Protein AF-A0A3R9EK56-F1 (afdb_monomer_lite)

Structure (mmCIF, N/CA/C/O backbone):
data_AF-A0A3R9EK56-F1
#
_entry.id   AF-A0A3R9EK56-F1
#
loop_
_atom_site.group_PDB
_atom_site.id
_atom_site.type_symbol
_atom_site.label_atom_id
_atom_site.label_alt_id
_atom_site.label_comp_id
_atom_site.label_asym_id
_atom_site.label_entity_id
_atom_site.label_seq_id
_atom_site.pdbx_PDB_ins_code
_atom_site.Cartn_x
_atom_site.Cartn_y
_atom_site.Cartn_z
_atom_site.occupancy
_atom_site.B_iso_or_equiv
_atom_site.auth_seq_id
_atom_site.auth_comp_id
_atom_site.auth_asym_id
_atom_site.auth_atom_id
_atom_site.pdbx_PDB_model_num
ATOM 1 N N . MET A 1 1 ? 15.093 46.989 -5.132 1.00 43.38 1 MET A N 1
ATOM 2 C CA . MET A 1 1 ? 15.823 45.724 -4.886 1.00 43.38 1 MET A CA 1
ATOM 3 C C . MET A 1 1 ? 14.994 44.592 -5.473 1.00 43.38 1 MET A C 1
ATOM 5 O O . MET A 1 1 ? 13.810 44.564 -5.154 1.00 43.38 1 MET A O 1
ATOM 9 N N . PRO A 1 2 ? 15.517 43.713 -6.345 1.00 48.28 2 PRO A N 1
ATOM 10 C CA . PRO A 1 2 ? 14.716 42.605 -6.848 1.00 48.28 2 PRO A CA 1
ATOM 11 C C . PRO A 1 2 ? 14.606 41.541 -5.748 1.00 48.28 2 PRO A C 1
ATOM 13 O O . PRO A 1 2 ? 15.611 41.016 -5.270 1.00 48.28 2 PRO A O 1
ATOM 16 N N . GLY A 1 3 ? 13.380 41.283 -5.290 1.00 49.66 3 GLY A N 1
ATOM 17 C CA . GLY A 1 3 ? 13.094 40.254 -4.296 1.00 49.66 3 GLY A CA 1
ATOM 18 C C . GLY A 1 3 ? 13.388 38.866 -4.860 1.00 49.66 3 GLY A C 1
ATOM 19 O O . GLY A 1 3 ? 12.981 38.543 -5.974 1.00 49.66 3 GLY A O 1
ATOM 20 N N . LYS A 1 4 ? 14.097 38.035 -4.092 1.00 53.94 4 LYS A N 1
ATOM 21 C CA . LYS A 1 4 ? 14.233 36.608 -4.398 1.00 53.94 4 LYS A CA 1
ATOM 22 C C . LYS A 1 4 ? 12.850 35.964 -4.295 1.00 53.94 4 LYS A C 1
ATOM 24 O O . LYS A 1 4 ? 12.284 35.896 -3.206 1.00 53.94 4 LYS A O 1
ATOM 29 N N . LEU A 1 5 ? 12.329 35.473 -5.417 1.00 50.28 5 LEU A N 1
ATOM 30 C CA . LEU A 1 5 ? 11.227 34.516 -5.431 1.00 50.28 5 LEU A CA 1
ATOM 31 C C . LEU A 1 5 ? 11.669 33.278 -4.646 1.00 50.28 5 LEU A C 1
ATOM 33 O O . LEU A 1 5 ? 12.512 32.501 -5.090 1.00 50.28 5 LEU A O 1
ATOM 37 N N . ARG A 1 6 ? 11.124 33.117 -3.442 1.00 58.78 6 ARG A N 1
ATOM 38 C CA . ARG A 1 6 ? 11.274 31.900 -2.652 1.00 58.78 6 ARG A CA 1
ATOM 39 C C . ARG A 1 6 ? 10.215 30.919 -3.143 1.00 58.78 6 ARG A C 1
ATOM 41 O O . ARG A 1 6 ? 9.081 30.947 -2.677 1.00 58.78 6 ARG A O 1
ATOM 48 N N . LEU A 1 7 ? 10.583 30.076 -4.105 1.00 50.78 7 LEU A N 1
ATOM 49 C CA . LEU A 1 7 ? 9.777 28.925 -4.511 1.00 50.78 7 LEU A CA 1
ATOM 50 C C . LEU A 1 7 ? 9.833 27.857 -3.413 1.00 50.78 7 LEU A C 1
ATOM 52 O O . LEU A 1 7 ? 10.580 26.893 -3.506 1.00 50.78 7 LEU A O 1
ATOM 56 N N . SER A 1 8 ? 9.088 28.062 -2.325 1.00 52.12 8 SER A N 1
ATOM 57 C CA . SER A 1 8 ? 8.993 27.094 -1.221 1.00 52.12 8 SER A CA 1
ATOM 58 C C . SER A 1 8 ? 7.870 26.073 -1.398 1.00 52.12 8 SER A C 1
ATOM 60 O O . SER A 1 8 ? 7.594 25.321 -0.474 1.00 52.12 8 SER A O 1
ATOM 62 N N . SER A 1 9 ? 7.195 26.066 -2.544 1.00 46.88 9 SER A N 1
ATOM 63 C CA . SER A 1 9 ? 6.165 25.075 -2.837 1.00 46.88 9 SER A CA 1
ATOM 64 C C . SER A 1 9 ? 6.019 24.942 -4.347 1.00 46.88 9 SER A C 1
ATOM 66 O O . SER A 1 9 ? 5.114 25.498 -4.968 1.00 46.88 9 SER A O 1
ATOM 68 N N . TRP A 1 10 ? 6.975 24.245 -4.957 1.00 46.16 10 TRP A N 1
ATOM 69 C CA . TRP A 1 10 ? 6.630 23.468 -6.138 1.00 46.16 10 TRP A CA 1
ATOM 70 C C . TRP A 1 10 ? 5.715 22.379 -5.597 1.00 46.16 10 TRP A C 1
ATOM 72 O O . TRP A 1 10 ? 6.139 21.571 -4.776 1.00 46.16 10 TRP A O 1
ATOM 82 N N . TYR A 1 11 ? 4.436 22.500 -5.926 1.00 40.50 11 TYR A N 1
ATOM 83 C CA . TYR A 1 11 ? 3.356 21.612 -5.526 1.00 40.50 11 TYR A CA 1
ATOM 84 C C . TYR A 1 11 ? 3.787 20.141 -5.529 1.00 40.50 11 TYR A C 1
ATOM 86 O O . TYR A 1 11 ? 4.649 19.761 -6.318 1.00 40.50 11 TYR A O 1
ATOM 94 N N . ASN A 1 12 ? 3.130 19.327 -4.699 1.00 49.12 12 ASN A N 1
ATOM 95 C CA . ASN A 1 12 ? 3.079 17.859 -4.742 1.00 49.12 12 ASN A CA 1
ATOM 96 C C . ASN A 1 12 ? 2.650 17.333 -6.136 1.00 49.12 12 ASN A C 1
ATOM 98 O O . ASN A 1 12 ? 1.597 16.725 -6.283 1.00 49.12 12 ASN A O 1
ATOM 102 N N . PHE A 1 13 ? 3.406 17.653 -7.183 1.00 45.50 13 PHE A N 1
ATOM 103 C CA . PHE A 1 13 ? 3.043 17.487 -8.588 1.00 45.50 13 PHE A CA 1
ATOM 104 C C . PHE A 1 13 ? 3.429 16.104 -9.105 1.00 45.50 13 PHE A C 1
ATOM 106 O O . PHE A 1 13 ? 2.930 15.662 -10.129 1.00 45.50 13 PHE A O 1
ATOM 113 N N . PHE A 1 14 ? 4.278 15.401 -8.362 1.00 53.84 14 PHE A N 1
ATOM 114 C CA . PHE A 1 14 ? 4.559 13.998 -8.588 1.00 53.84 14 PHE A CA 1
ATOM 115 C C . PHE A 1 14 ? 4.033 13.227 -7.385 1.00 53.84 14 PHE A C 1
ATOM 117 O O . PHE A 1 14 ? 4.703 13.123 -6.358 1.00 53.84 14 PHE A O 1
ATOM 124 N N . ILE A 1 15 ? 2.809 12.707 -7.502 1.00 71.00 15 ILE A N 1
ATOM 125 C CA . ILE A 1 15 ? 2.451 11.495 -6.765 1.00 71.00 15 ILE A CA 1
ATOM 126 C C . ILE A 1 15 ? 3.359 10.421 -7.361 1.00 71.00 15 ILE A C 1
ATOM 128 O O . ILE A 1 15 ? 3.085 9.900 -8.433 1.00 71.00 15 ILE A O 1
ATOM 132 N N . LEU A 1 16 ? 4.509 10.190 -6.732 1.00 83.69 16 LEU A N 1
ATOM 133 C CA . LEU A 1 16 ? 5.406 9.119 -7.133 1.00 83.69 16 LEU A CA 1
ATOM 134 C C . LEU A 1 16 ? 4.815 7.808 -6.622 1.00 83.69 16 LEU A C 1
ATOM 136 O O . LEU A 1 16 ? 4.760 7.587 -5.409 1.00 83.69 16 LEU A O 1
ATOM 140 N N . VAL A 1 17 ? 4.393 6.939 -7.535 1.00 88.81 17 VAL A N 1
ATOM 141 C CA . VAL A 1 17 ? 4.022 5.572 -7.180 1.00 88.81 17 VAL A CA 1
ATOM 142 C C . VAL A 1 17 ? 5.307 4.784 -6.943 1.00 88.81 17 VAL A C 1
ATOM 144 O O . VAL A 1 17 ? 6.133 4.637 -7.840 1.00 88.81 17 VAL A O 1
ATOM 147 N N . PHE A 1 18 ? 5.504 4.307 -5.714 1.00 90.25 18 PHE A N 1
ATOM 148 C CA . PHE A 1 18 ? 6.675 3.500 -5.349 1.00 90.25 18 PHE A CA 1
ATOM 149 C C . PHE A 1 18 ? 6.342 2.010 -5.180 1.00 90.25 18 PHE A C 1
ATOM 151 O O . PHE A 1 18 ? 7.208 1.170 -5.401 1.00 90.25 18 PHE A O 1
ATOM 158 N N . ASP A 1 19 ? 5.103 1.678 -4.799 1.00 90.62 19 ASP A N 1
ATOM 159 C CA . ASP A 1 19 ? 4.588 0.310 -4.702 1.00 90.62 19 ASP A CA 1
ATOM 160 C C . ASP A 1 19 ? 3.095 0.286 -5.054 1.00 90.62 19 ASP A C 1
ATOM 162 O O . ASP A 1 19 ? 2.374 1.251 -4.799 1.00 90.62 19 ASP A O 1
ATOM 166 N N . THR A 1 20 ? 2.631 -0.811 -5.653 1.00 92.31 20 THR A N 1
ATOM 167 C CA . THR A 1 20 ? 1.217 -1.036 -5.967 1.00 92.31 20 THR A CA 1
ATOM 168 C C . THR A 1 20 ? 0.922 -2.532 -6.087 1.00 92.31 20 THR A C 1
ATOM 170 O O . THR A 1 20 ? 1.751 -3.304 -6.577 1.00 92.31 20 THR A O 1
ATOM 173 N N . SER A 1 21 ? -0.275 -2.946 -5.668 1.00 92.94 21 SER A N 1
ATOM 174 C CA . SER A 1 21 ? -0.824 -4.282 -5.940 1.00 92.94 21 SER A CA 1
ATOM 175 C C . SER A 1 21 ? -1.555 -4.369 -7.286 1.00 92.94 21 SER A C 1
ATOM 177 O O . SER A 1 21 ? -1.988 -5.453 -7.658 1.00 92.94 21 SER A O 1
ATOM 179 N N . ILE A 1 22 ? -1.679 -3.264 -8.032 1.00 94.19 22 ILE A N 1
ATOM 180 C CA . ILE A 1 22 ? -2.382 -3.200 -9.320 1.00 94.19 22 ILE A CA 1
ATOM 181 C C . ILE A 1 22 ? -1.359 -3.248 -10.460 1.00 94.19 22 ILE A C 1
ATOM 183 O O . ILE A 1 22 ? -0.552 -2.333 -10.625 1.00 94.19 22 IL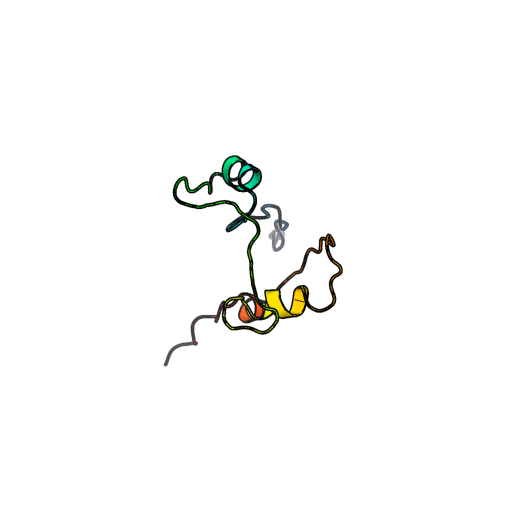E A O 1
ATOM 187 N N . GLU A 1 23 ? -1.399 -4.313 -11.261 1.00 95.56 23 GLU A N 1
ATOM 188 C CA . GLU A 1 23 ? -0.419 -4.559 -12.329 1.00 95.56 23 GLU A CA 1
ATOM 189 C C . GLU A 1 23 ? -0.400 -3.458 -13.398 1.00 95.56 23 GLU A C 1
ATOM 191 O O . GLU A 1 23 ? 0.667 -3.057 -13.861 1.00 95.56 23 GLU A O 1
ATOM 196 N N . GLU A 1 24 ? -1.577 -2.960 -13.777 1.00 95.75 24 GLU A N 1
ATOM 197 C CA . GLU A 1 24 ? -1.735 -1.887 -14.763 1.00 95.75 24 GLU A CA 1
ATOM 198 C C . GLU A 1 24 ? -1.027 -0.609 -14.307 1.00 95.75 24 GLU A C 1
ATOM 200 O O . GLU A 1 24 ? -0.136 -0.130 -15.007 1.00 95.75 24 GLU A O 1
ATOM 205 N N . VAL A 1 25 ? -1.293 -0.164 -13.073 1.00 94.31 25 VAL A N 1
ATOM 206 C CA . VAL A 1 25 ? -0.605 0.982 -12.455 1.00 94.31 25 VAL A CA 1
ATOM 207 C C . VAL A 1 25 ? 0.909 0.762 -12.434 1.00 94.31 25 VAL A C 1
ATOM 209 O O . VAL A 1 25 ? 1.677 1.666 -12.747 1.00 94.31 25 VAL A O 1
ATOM 212 N N . ALA A 1 26 ? 1.376 -0.451 -12.120 1.00 95.19 26 ALA A N 1
ATOM 213 C CA . ALA A 1 26 ? 2.809 -0.734 -12.090 1.00 95.19 26 ALA A CA 1
ATOM 214 C C . ALA A 1 26 ? 3.473 -0.595 -13.471 1.00 95.19 26 ALA A C 1
ATOM 216 O O . ALA A 1 26 ? 4.631 -0.182 -13.560 1.00 95.19 26 ALA A O 1
ATOM 217 N N . ARG A 1 27 ? 2.766 -0.964 -14.546 1.00 95.69 27 ARG A N 1
ATOM 218 C CA . ARG A 1 27 ? 3.250 -0.823 -15.927 1.00 95.69 27 ARG A CA 1
ATOM 219 C C . ARG A 1 27 ? 3.269 0.631 -16.370 1.00 95.69 27 ARG A C 1
ATOM 221 O O . ARG A 1 27 ? 4.268 1.051 -16.948 1.00 95.69 27 ARG A O 1
ATOM 228 N N . GLU A 1 28 ? 2.197 1.369 -16.096 1.00 95.12 28 GLU A N 1
ATOM 229 C CA . GLU A 1 28 ? 2.071 2.791 -16.438 1.00 95.12 28 GLU A CA 1
ATOM 230 C C . GLU A 1 28 ? 3.158 3.631 -15.761 1.00 95.12 28 GLU A C 1
ATOM 232 O O . GLU A 1 28 ? 3.798 4.459 -16.406 1.00 95.12 28 GLU A O 1
ATOM 237 N N . GLU A 1 29 ? 3.441 3.336 -14.493 1.00 94.50 29 GLU A N 1
ATOM 238 C CA . GLU A 1 29 ? 4.439 4.040 -13.681 1.00 94.50 29 GLU A CA 1
ATOM 239 C C . GLU A 1 29 ? 5.867 3.489 -13.861 1.00 94.50 29 GLU A C 1
ATOM 241 O O . GLU A 1 29 ? 6.818 3.970 -13.247 1.00 94.50 29 GLU A O 1
ATOM 246 N N . GLY A 1 30 ? 6.052 2.465 -14.703 1.00 94.62 30 GLY A N 1
ATOM 247 C CA . GLY A 1 30 ? 7.368 1.899 -15.013 1.00 94.62 30 GLY A CA 1
ATOM 248 C C . GLY A 1 30 ? 8.042 1.140 -13.860 1.00 94.62 30 GLY A C 1
ATOM 249 O O . GLY A 1 30 ? 9.246 0.893 -13.920 1.00 94.62 30 GLY A O 1
ATOM 250 N N . ILE A 1 31 ? 7.287 0.739 -12.832 1.00 95.62 31 ILE A N 1
ATOM 251 C CA . ILE A 1 31 ? 7.761 -0.027 -11.660 1.00 95.62 31 ILE A CA 1
ATOM 252 C C . ILE A 1 31 ? 7.351 -1.512 -11.702 1.00 95.62 31 ILE A C 1
ATOM 254 O O . ILE A 1 31 ? 7.429 -2.225 -10.699 1.00 95.62 31 ILE A O 1
ATOM 258 N N . HIS A 1 32 ? 6.884 -1.996 -12.855 1.00 97.19 32 HIS A N 1
ATOM 259 C CA . HIS A 1 32 ? 6.433 -3.375 -13.027 1.00 97.19 32 HIS A CA 1
ATOM 260 C C . HIS A 1 32 ? 7.564 -4.398 -12.814 1.00 97.19 32 HIS A C 1
ATOM 262 O O . HIS A 1 32 ? 8.602 -4.349 -13.477 1.00 97.19 32 HIS A O 1
ATOM 268 N N . ASN A 1 33 ? 7.325 -5.394 -11.956 1.00 96.25 33 ASN A N 1
ATOM 269 C CA . ASN A 1 33 ? 8.223 -6.520 -11.715 1.00 96.25 33 ASN A CA 1
ATOM 270 C C . ASN A 1 33 ? 7.585 -7.826 -12.226 1.00 96.25 33 ASN A C 1
ATOM 272 O O . ASN A 1 33 ? 6.621 -8.292 -11.621 1.00 96.25 33 ASN A O 1
ATOM 276 N N . PRO A 1 34 ? 8.137 -8.475 -13.272 1.00 94.81 34 PRO A N 1
ATOM 277 C CA . PRO A 1 34 ? 7.559 -9.694 -13.843 1.00 94.81 34 PRO A CA 1
ATOM 278 C C . PRO A 1 34 ? 7.594 -10.911 -12.904 1.00 94.81 34 PRO A C 1
ATOM 280 O O . PRO A 1 34 ? 6.913 -11.894 -13.170 1.00 94.81 34 PRO A O 1
ATOM 283 N N . ALA A 1 35 ? 8.385 -10.877 -11.827 1.00 95.81 35 ALA A N 1
ATOM 284 C CA . ALA A 1 35 ? 8.412 -11.936 -10.817 1.00 95.81 35 ALA A CA 1
ATOM 285 C C . ALA A 1 35 ? 7.358 -11.746 -9.706 1.00 95.81 35 ALA A C 1
ATOM 287 O O . ALA A 1 35 ? 7.216 -12.618 -8.849 1.00 95.81 35 ALA A O 1
ATOM 288 N N . ARG A 1 36 ? 6.645 -10.610 -9.679 1.00 93.19 36 ARG A N 1
ATOM 289 C CA . ARG A 1 36 ? 5.609 -10.314 -8.681 1.00 93.19 36 ARG A C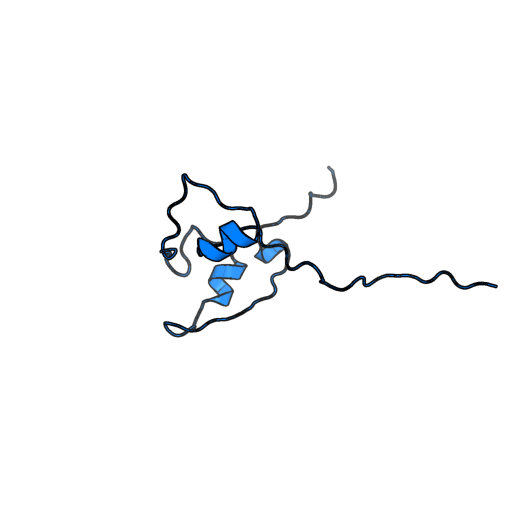A 1
ATOM 290 C C . ARG A 1 36 ? 4.255 -10.830 -9.162 1.00 93.19 36 ARG A C 1
ATOM 292 O O . ARG A 1 36 ? 3.866 -10.567 -10.294 1.00 93.19 36 ARG A O 1
ATOM 299 N N . SER A 1 37 ? 3.513 -11.491 -8.272 1.00 92.31 37 SER A N 1
ATOM 300 C CA . SER A 1 37 ? 2.074 -11.688 -8.474 1.00 92.31 37 SER A CA 1
ATOM 301 C C . SER A 1 37 ? 1.330 -10.446 -7.978 1.00 92.31 37 SER A C 1
ATOM 303 O O . SER A 1 37 ? 1.430 -10.089 -6.802 1.00 92.31 37 SER A O 1
ATOM 305 N N . TYR A 1 38 ? 0.631 -9.757 -8.878 1.00 93.69 38 TYR A N 1
ATOM 306 C CA . TYR A 1 38 ? -0.176 -8.564 -8.591 1.00 93.69 38 TYR A CA 1
ATOM 307 C C . TYR A 1 38 ? -1.589 -8.954 -8.134 1.00 93.69 38 TYR A C 1
ATOM 309 O O . TYR A 1 38 ? -2.598 -8.549 -8.707 1.00 93.69 38 TYR A O 1
ATOM 317 N N . GLU A 1 39 ? -1.653 -9.813 -7.121 1.00 92.31 39 GLU A N 1
ATOM 318 C CA . GLU A 1 39 ? -2.898 -10.250 -6.492 1.00 92.31 39 GLU A CA 1
ATOM 319 C C . GLU A 1 39 ? -3.275 -9.331 -5.317 1.00 92.31 39 GLU A C 1
ATOM 321 O O . GLU A 1 39 ? -2.407 -8.642 -4.764 1.00 92.31 39 GLU A O 1
ATOM 326 N N . PRO A 1 40 ? -4.559 -9.310 -4.898 1.00 89.50 40 PRO A N 1
ATOM 327 C CA . PRO A 1 40 ? -4.974 -8.586 -3.704 1.00 89.50 40 PRO A CA 1
ATOM 328 C C . PRO A 1 40 ? -4.109 -8.951 -2.493 1.00 89.50 40 PRO A C 1
ATOM 330 O O . PRO A 1 40 ? -3.931 -10.124 -2.163 1.00 89.50 40 PRO A O 1
ATOM 333 N N . LEU A 1 41 ? -3.585 -7.932 -1.812 1.00 88.12 41 LEU A N 1
ATOM 334 C CA . LEU A 1 41 ? -2.731 -8.124 -0.647 1.00 88.12 41 LEU A CA 1
ATOM 335 C C . LEU A 1 41 ? -3.562 -8.648 0.532 1.00 88.12 41 LEU A C 1
ATOM 337 O O . LEU A 1 41 ? -4.369 -7.920 1.108 1.00 88.12 41 LEU A O 1
ATOM 341 N N . GLY A 1 42 ? -3.347 -9.909 0.905 1.00 89.38 42 GLY A N 1
ATOM 342 C CA . GLY A 1 42 ? -3.912 -10.494 2.118 1.00 89.38 42 GLY A CA 1
ATOM 343 C C . GLY A 1 42 ? -3.102 -10.102 3.354 1.00 89.38 42 GLY A C 1
ATOM 344 O O . GLY A 1 42 ? -1.896 -10.336 3.402 1.00 89.38 42 GLY A O 1
ATOM 345 N N . PHE A 1 43 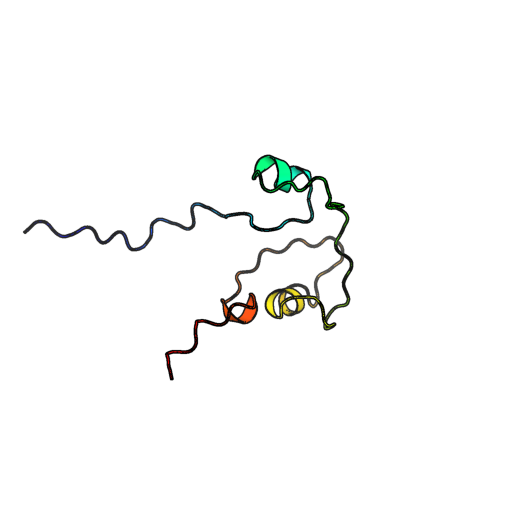? -3.754 -9.535 4.369 1.00 90.50 43 PHE A N 1
ATOM 346 C CA . PHE A 1 43 ? -3.121 -9.175 5.641 1.00 90.50 43 PHE A CA 1
ATOM 347 C C . PHE A 1 43 ? -4.090 -9.342 6.819 1.00 90.50 43 PHE A C 1
ATOM 349 O O . PHE A 1 43 ? -5.302 -9.450 6.636 1.00 90.50 43 PHE A O 1
ATOM 356 N N . THR A 1 44 ? -3.549 -9.379 8.040 1.00 93.06 44 THR A N 1
ATOM 357 C CA . THR A 1 44 ? -4.336 -9.392 9.284 1.00 93.06 44 THR A CA 1
ATOM 358 C C . THR A 1 44 ? -4.249 -8.023 9.941 1.00 93.06 44 THR A C 1
ATOM 360 O O . THR A 1 44 ? -3.149 -7.556 10.225 1.00 93.06 44 THR A O 1
ATOM 363 N N . LEU A 1 45 ? -5.397 -7.392 10.195 1.00 91.69 45 LEU A N 1
ATOM 364 C CA . LEU A 1 45 ? -5.454 -6.084 10.848 1.00 91.69 45 LEU A CA 1
ATOM 365 C C . LEU A 1 45 ? -4.839 -6.146 12.255 1.00 91.69 45 LEU A C 1
ATOM 367 O O . LEU A 1 45 ? -5.279 -6.947 13.080 1.00 91.69 45 LEU A O 1
ATOM 371 N N . GLY A 1 46 ? -3.851 -5.289 12.529 1.00 89.31 46 GLY A N 1
ATOM 372 C CA . GLY A 1 46 ? -3.123 -5.277 13.801 1.00 89.31 46 GLY A CA 1
ATOM 373 C C . GLY A 1 46 ? -2.109 -6.415 13.953 1.00 89.31 46 GLY A C 1
ATOM 374 O O . GLY A 1 46 ? -1.601 -6.632 15.053 1.00 89.31 46 GLY A O 1
ATOM 375 N N . GLY A 1 47 ? -1.845 -7.169 12.882 1.00 90.62 47 GLY A N 1
ATOM 376 C CA . GLY A 1 47 ? -0.791 -8.175 12.833 1.00 90.62 47 GLY A CA 1
ATOM 377 C C . GLY A 1 47 ? 0.589 -7.572 12.568 1.00 90.62 47 GLY A C 1
ATOM 378 O O . GLY A 1 47 ? 0.752 -6.383 12.306 1.00 90.62 47 GLY A O 1
ATOM 379 N N . GLU A 1 48 ? 1.613 -8.419 12.592 1.00 83.69 48 GLU A N 1
ATOM 380 C CA . GLU A 1 48 ? 2.947 -8.043 12.126 1.00 83.69 48 GLU A CA 1
ATOM 381 C C . GLU A 1 48 ? 2.995 -8.207 10.598 1.00 83.69 48 GLU A C 1
ATOM 383 O O . GLU A 1 48 ? 2.746 -9.296 10.083 1.00 83.69 48 GLU A O 1
ATOM 388 N N . GLY A 1 49 ? 3.270 -7.135 9.850 1.00 87.25 49 GLY A N 1
ATOM 389 C CA . GLY A 1 49 ? 3.391 -7.216 8.385 1.00 87.25 49 GLY A CA 1
ATOM 390 C C . GLY A 1 49 ? 3.071 -5.934 7.624 1.00 87.25 49 GLY A C 1
ATOM 391 O O . GLY A 1 49 ? 3.482 -5.803 6.476 1.00 87.25 49 GLY A O 1
ATOM 392 N N . MET A 1 50 ? 2.393 -4.978 8.261 1.00 92.94 50 MET A N 1
ATOM 393 C CA . MET A 1 50 ? 2.089 -3.673 7.674 1.00 92.94 50 MET A CA 1
ATOM 394 C C . MET A 1 50 ? 2.710 -2.541 8.490 1.00 92.94 50 MET A C 1
ATOM 396 O O . MET A 1 50 ? 2.977 -2.667 9.687 1.00 92.94 50 MET A O 1
ATOM 400 N N . ILE A 1 51 ? 2.958 -1.406 7.833 1.00 93.44 51 ILE A N 1
ATOM 401 C CA . ILE A 1 51 ? 3.382 -0.185 8.524 1.00 93.44 51 ILE A CA 1
ATOM 402 C C . ILE A 1 51 ? 2.247 0.332 9.418 1.00 93.44 51 ILE A C 1
ATOM 404 O O . ILE A 1 51 ? 1.069 0.239 9.075 1.00 93.44 51 ILE A O 1
ATOM 408 N N . LYS A 1 52 ? 2.598 0.945 10.554 1.00 92.12 52 LYS A N 1
ATOM 409 C CA . LYS A 1 52 ? 1.619 1.415 11.554 1.00 92.12 52 LYS A CA 1
ATOM 410 C C . LYS A 1 52 ? 0.567 2.357 10.967 1.00 92.12 52 LYS A C 1
ATOM 412 O O . LYS A 1 52 ? -0.596 2.320 11.372 1.00 92.12 52 LYS A O 1
ATOM 417 N N . GLY A 1 53 ? 0.982 3.209 10.028 1.00 94.31 53 GLY A N 1
ATOM 418 C CA . GLY A 1 53 ? 0.087 4.123 9.329 1.00 94.31 53 GLY A CA 1
ATOM 419 C C . GLY A 1 53 ? -0.962 3.413 8.475 1.00 94.31 53 GLY A C 1
ATOM 420 O O . GLY A 1 53 ? -2.106 3.853 8.461 1.00 94.31 53 GLY A O 1
ATOM 421 N N . PHE A 1 54 ? -0.603 2.302 7.824 1.00 94.25 54 PHE A N 1
ATOM 422 C CA . PHE A 1 54 ? -1.531 1.502 7.024 1.00 94.25 54 PHE A CA 1
ATOM 423 C C . PHE A 1 54 ? -2.581 0.838 7.917 1.00 94.25 54 PHE A C 1
ATOM 425 O O . PHE A 1 54 ? -3.768 1.081 7.723 1.00 94.25 54 PHE A O 1
ATOM 432 N N . ASP A 1 55 ? -2.153 0.111 8.954 1.00 94.31 55 ASP A N 1
ATOM 433 C CA . ASP A 1 55 ? -3.056 -0.574 9.893 1.00 94.31 55 ASP A CA 1
ATOM 434 C C . ASP A 1 55 ? -4.076 0.378 10.527 1.00 94.31 55 ASP A C 1
ATOM 436 O O . ASP A 1 55 ? -5.272 0.092 10.579 1.00 94.31 55 ASP A O 1
ATOM 440 N N . SER A 1 56 ? -3.611 1.553 10.960 1.00 94.06 56 SER A N 1
ATOM 441 C CA . SER A 1 56 ? -4.484 2.577 11.542 1.00 94.06 56 SER A CA 1
ATOM 442 C C . SER A 1 56 ? -5.457 3.164 10.513 1.00 94.06 56 SER A C 1
ATOM 444 O O . SER A 1 56 ? -6.577 3.533 10.856 1.00 94.06 56 SER A O 1
ATOM 446 N N . ALA A 1 57 ? -5.037 3.284 9.251 1.00 94.62 57 ALA A N 1
ATOM 447 C CA . ALA A 1 57 ? -5.832 3.899 8.194 1.00 94.62 57 ALA A CA 1
ATOM 448 C C . ALA A 1 57 ? -7.003 3.026 7.734 1.00 94.62 57 ALA A C 1
ATOM 450 O O . ALA A 1 57 ? -8.065 3.584 7.430 1.00 94.62 57 ALA A O 1
ATOM 451 N N . VAL A 1 58 ? -6.795 1.703 7.697 1.00 94.12 58 VAL A N 1
ATOM 452 C CA . VAL A 1 58 ? -7.787 0.713 7.250 1.00 94.12 58 VAL A CA 1
ATOM 453 C C . VAL A 1 58 ? -8.744 0.264 8.355 1.00 94.12 58 VAL A C 1
ATOM 455 O O . VAL A 1 58 ? -9.765 -0.368 8.082 1.00 94.12 58 VAL A O 1
ATOM 458 N N . GLN A 1 59 ? -8.443 0.587 9.615 1.00 94.06 59 GLN A N 1
ATOM 459 C CA . GLN A 1 59 ? -9.302 0.239 10.736 1.00 94.06 59 GLN A CA 1
ATOM 460 C C . GLN A 1 59 ? -10.703 0.850 10.566 1.00 94.06 59 GLN A C 1
ATOM 462 O O . GLN A 1 59 ? -10.863 2.063 10.446 1.00 94.06 59 GLN A O 1
ATOM 467 N N . GLY A 1 60 ? -11.726 -0.008 10.594 1.00 91.69 60 GLY A N 1
ATOM 468 C CA . GLY A 1 60 ? -13.127 0.402 10.479 1.00 91.69 60 GLY A CA 1
ATOM 469 C C . GLY A 1 60 ? -13.617 0.662 9.052 1.00 91.69 60 GLY A C 1
ATOM 470 O O . GLY A 1 60 ? -14.768 1.063 8.905 1.00 91.69 60 GLY A O 1
ATOM 471 N N . MET A 1 61 ? -12.793 0.422 8.025 1.00 94.88 61 MET A N 1
ATOM 472 C CA . MET A 1 61 ? -13.239 0.503 6.631 1.00 94.88 61 MET A CA 1
ATOM 473 C C . MET A 1 61 ? -14.226 -0.617 6.288 1.00 94.88 61 MET A C 1
ATOM 475 O O . MET A 1 61 ? -14.117 -1.747 6.777 1.00 94.88 61 MET A O 1
ATOM 479 N N . ALA A 1 62 ? -15.179 -0.306 5.414 1.00 94.00 62 ALA A N 1
ATOM 480 C CA . ALA A 1 62 ? -16.069 -1.298 4.831 1.00 94.00 62 ALA A CA 1
ATOM 481 C C . ALA A 1 62 ? -15.388 -2.055 3.678 1.00 94.00 62 ALA A C 1
ATOM 483 O O . ALA A 1 62 ? -14.467 -1.564 3.025 1.00 94.00 62 ALA A O 1
ATOM 484 N N . VAL A 1 63 ? -15.871 -3.265 3.386 1.00 91.25 63 VAL A N 1
ATOM 485 C CA . VAL A 1 63 ? -15.407 -4.028 2.219 1.00 91.25 63 VAL A CA 1
ATOM 486 C C . VAL A 1 63 ? -15.725 -3.249 0.941 1.00 91.25 63 VAL A C 1
ATOM 488 O O . VAL A 1 63 ? -16.875 -2.879 0.712 1.00 91.25 63 VAL A O 1
ATOM 491 N N . GLY A 1 64 ? -14.704 -3.032 0.108 1.00 91.75 64 GLY A N 1
ATOM 492 C CA . GLY A 1 64 ? -14.810 -2.274 -1.143 1.00 91.75 64 GLY A CA 1
ATOM 493 C C . GLY A 1 64 ? -14.671 -0.756 -0.989 1.00 91.75 64 GLY A C 1
ATOM 494 O O . GLY A 1 64 ? -14.777 -0.050 -1.985 1.00 91.75 64 GLY A O 1
ATOM 495 N N . GLU A 1 65 ? -14.439 -0.246 0.223 1.00 94.38 65 GLU A N 1
ATOM 496 C CA . GLU A 1 65 ? -14.151 1.173 0.443 1.00 94.38 65 GLU A CA 1
ATOM 497 C C . GLU A 1 65 ? -12.743 1.534 -0.056 1.00 94.38 65 GLU A C 1
ATOM 499 O O . GLU A 1 65 ? -11.780 0.802 0.174 1.00 94.38 65 GLU A O 1
ATOM 504 N N . GLU A 1 66 ? -12.622 2.693 -0.704 1.00 93.75 66 GLU A N 1
ATOM 505 C CA . GLU A 1 66 ? -11.346 3.286 -1.103 1.00 93.75 66 GLU A CA 1
ATOM 506 C C . GLU A 1 66 ? -11.069 4.536 -0.265 1.00 93.75 66 GLU A C 1
ATOM 508 O O . GLU A 1 66 ? -11.967 5.340 0.003 1.00 93.75 66 GLU A O 1
ATOM 513 N N . LYS A 1 67 ? -9.812 4.715 0.152 1.00 91.94 67 LYS A N 1
ATOM 514 C CA . LYS A 1 67 ? -9.403 5.846 0.982 1.00 91.94 67 LYS A CA 1
ATOM 515 C C . LYS A 1 67 ? -7.967 6.256 0.693 1.00 91.94 67 LYS A C 1
ATOM 517 O O . LYS A 1 67 ? -7.055 5.435 0.729 1.00 91.94 67 LYS A O 1
ATOM 522 N N . THR A 1 68 ? -7.759 7.559 0.535 1.00 93.06 68 THR A N 1
ATOM 523 C CA . THR A 1 68 ? -6.426 8.166 0.470 1.00 93.06 68 THR A CA 1
ATOM 524 C C . THR A 1 68 ? -6.057 8.730 1.836 1.00 93.06 68 THR A C 1
ATOM 526 O O . THR A 1 68 ? -6.811 9.516 2.414 1.00 93.06 68 THR A O 1
ATOM 529 N N . VAL A 1 69 ? -4.886 8.359 2.355 1.00 91.50 69 VAL A N 1
ATOM 530 C CA . VAL A 1 69 ? -4.367 8.859 3.635 1.00 91.50 69 VAL A CA 1
ATOM 531 C C . VAL A 1 69 ? -3.002 9.508 3.466 1.00 91.50 69 VAL A C 1
ATOM 533 O O . VAL A 1 69 ? -2.184 9.069 2.664 1.00 91.50 69 VAL A O 1
ATOM 536 N N . GLN A 1 70 ? -2.752 10.557 4.246 1.00 91.88 70 GLN A N 1
ATOM 537 C CA . GLN A 1 70 ? -1.428 11.160 4.376 1.00 91.88 70 GLN A CA 1
ATOM 538 C C . GLN A 1 70 ? -0.800 10.659 5.673 1.00 91.88 70 GLN A C 1
ATOM 540 O O . GLN A 1 70 ? -1.407 10.776 6.738 1.00 91.88 70 GLN A O 1
ATOM 545 N N . LEU A 1 71 ? 0.399 10.087 5.574 1.00 90.38 71 LEU A N 1
ATOM 546 C CA . LEU A 1 71 ? 1.135 9.528 6.705 1.00 90.38 71 LEU A CA 1
ATOM 547 C C . LEU A 1 71 ? 2.345 10.404 7.031 1.00 90.38 71 LEU A C 1
ATOM 549 O O . LEU A 1 71 ? 3.023 10.897 6.128 1.00 90.38 71 LEU A O 1
ATOM 553 N N . SER A 1 72 ? 2.644 10.569 8.320 1.00 91.62 72 SER A N 1
ATOM 554 C CA . SER A 1 72 ? 3.941 11.095 8.749 1.00 91.62 72 SER A CA 1
ATOM 555 C C . SER A 1 72 ? 5.063 10.102 8.401 1.00 91.62 72 SER A C 1
ATOM 557 O O . SER A 1 72 ? 4.791 8.909 8.219 1.00 91.62 72 SER A O 1
ATOM 559 N N . PRO A 1 73 ? 6.335 10.539 8.345 1.00 90.31 73 PRO A N 1
ATOM 560 C CA . PRO A 1 73 ? 7.459 9.633 8.112 1.00 90.31 73 PRO A CA 1
ATOM 561 C C . PRO A 1 73 ? 7.480 8.453 9.091 1.00 90.31 73 PRO A C 1
ATOM 563 O O . PRO A 1 73 ? 7.624 7.305 8.676 1.00 90.31 73 PRO A O 1
ATOM 566 N N . GLU A 1 74 ? 7.229 8.705 10.376 1.00 91.12 74 GLU A N 1
ATOM 567 C CA . GLU A 1 74 ? 7.221 7.668 11.409 1.00 91.12 74 GLU A CA 1
ATOM 568 C C . GLU A 1 74 ? 6.098 6.647 11.184 1.00 91.12 74 GLU A C 1
ATOM 570 O O . GLU A 1 74 ? 6.292 5.448 11.391 1.00 91.12 74 GLU A O 1
ATOM 575 N N . GLN A 1 75 ? 4.927 7.108 10.731 1.00 92.69 75 GLN A N 1
ATOM 576 C CA . GLN A 1 75 ? 3.801 6.242 10.374 1.00 92.69 75 GLN A CA 1
ATOM 577 C C . GLN A 1 75 ? 4.084 5.414 9.114 1.00 92.69 75 GLN A C 1
ATOM 579 O O . GLN A 1 75 ? 3.615 4.277 9.026 1.00 92.69 75 GLN A O 1
ATOM 584 N N . ALA A 1 76 ? 4.867 5.961 8.179 1.00 90.88 76 ALA A N 1
ATOM 585 C CA . ALA A 1 76 ? 5.336 5.295 6.965 1.00 90.88 76 ALA A CA 1
ATOM 586 C C . ALA A 1 76 ? 6.511 4.324 7.204 1.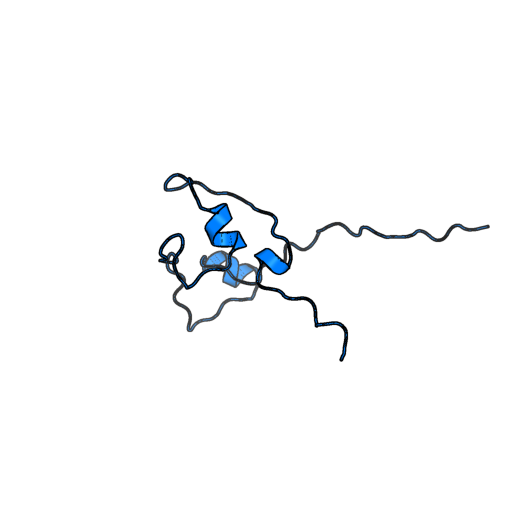00 90.88 76 ALA A C 1
ATOM 588 O O . ALA A 1 76 ? 7.018 3.726 6.260 1.00 90.88 76 ALA A O 1
ATOM 589 N N . GLY A 1 77 ? 6.954 4.156 8.456 1.00 87.12 77 GLY A N 1
ATOM 590 C CA . GLY A 1 77 ? 8.091 3.299 8.805 1.00 87.12 77 GLY A CA 1
ATOM 591 C C . GLY A 1 77 ? 9.458 3.946 8.568 1.00 87.12 77 GLY A C 1
ATOM 592 O O . GLY A 1 77 ? 10.482 3.282 8.710 1.00 87.12 77 GLY A O 1
ATOM 593 N N . PHE A 1 78 ? 9.500 5.240 8.250 1.00 87.19 78 PHE A N 1
ATOM 594 C CA . PHE A 1 78 ? 10.734 5.999 8.117 1.00 87.19 78 PHE A CA 1
ATOM 595 C C . PHE A 1 78 ? 11.124 6.603 9.471 1.00 87.19 78 PHE A C 1
ATOM 597 O O . PHE A 1 78 ? 10.436 7.473 10.005 1.00 87.19 78 PHE A O 1
ATOM 604 N N . GLN A 1 79 ? 12.251 6.161 10.033 1.00 76.81 79 GLN A N 1
ATOM 605 C CA . GLN A 1 79 ? 12.920 6.917 11.089 1.00 76.81 79 GLN A CA 1
ATOM 606 C C . GLN A 1 79 ? 13.891 7.905 10.436 1.00 76.81 79 GLN A C 1
ATOM 608 O O . GLN A 1 79 ? 14.723 7.477 9.630 1.00 76.81 79 GLN A O 1
ATOM 613 N N . PRO A 1 80 ? 13.850 9.204 10.788 1.00 72.19 80 PRO A N 1
ATOM 614 C CA . PRO A 1 80 ? 14.923 10.100 10.398 1.00 72.19 80 PRO A CA 1
ATOM 615 C C . PRO A 1 80 ? 16.251 9.564 10.956 1.00 72.19 80 PRO A C 1
ATOM 617 O O . PRO A 1 80 ? 16.263 8.954 12.032 1.00 72.19 80 PRO A O 1
ATOM 620 N N . PRO A 1 81 ? 17.373 9.772 10.247 1.00 74.06 81 PRO A N 1
ATOM 621 C CA . PRO A 1 81 ? 18.675 9.383 10.760 1.00 74.06 81 PRO A CA 1
ATOM 622 C C . PRO A 1 81 ? 18.862 9.992 12.151 1.00 74.06 81 PRO A C 1
ATOM 624 O O . PRO A 1 81 ? 18.675 11.196 12.339 1.00 74.06 81 PRO A O 1
ATOM 627 N N . MET A 1 82 ? 19.195 9.144 13.128 1.00 71.44 82 MET A N 1
ATOM 628 C CA . MET A 1 82 ? 19.491 9.591 14.485 1.00 71.44 82 MET A CA 1
ATOM 629 C C . MET A 1 82 ? 20.604 10.632 14.387 1.00 71.44 82 MET A C 1
ATOM 631 O O . MET A 1 82 ? 21.685 10.329 13.879 1.00 71.44 82 MET A O 1
ATOM 635 N N . ALA A 1 83 ? 20.323 11.862 14.825 1.00 66.94 83 ALA A N 1
ATOM 636 C CA . ALA A 1 83 ? 21.343 12.898 14.912 1.00 66.94 83 ALA A CA 1
ATOM 637 C C . ALA A 1 83 ? 22.530 12.323 15.699 1.00 66.94 83 ALA A C 1
ATOM 639 O O . ALA A 1 83 ? 22.329 11.743 16.768 1.00 66.94 83 ALA A O 1
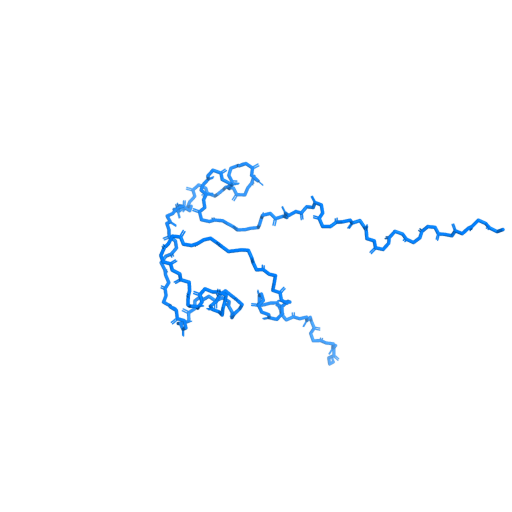ATOM 640 N N . GLY A 1 84 ? 23.717 12.389 15.091 1.00 67.19 84 GLY A N 1
ATOM 641 C CA . GLY A 1 84 ? 24.874 11.568 15.439 1.00 67.19 84 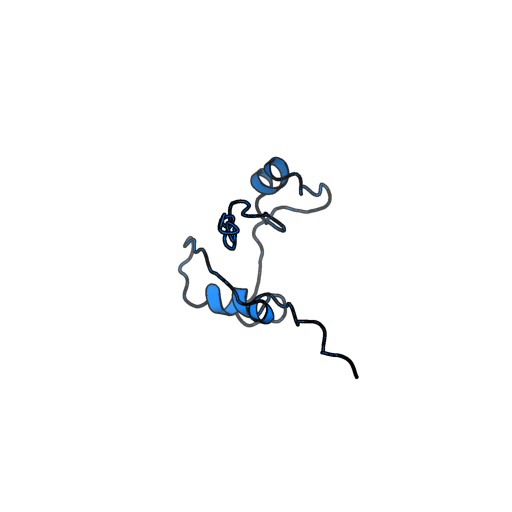GLY A CA 1
ATOM 642 C C . GLY A 1 84 ? 25.176 11.480 16.936 1.00 67.19 84 GLY A C 1
ATOM 643 O O . GLY A 1 84 ? 25.075 12.465 17.667 1.00 67.19 84 GLY A O 1
ATOM 644 N N . ARG A 1 85 ? 25.573 10.279 17.364 1.00 54.47 85 ARG A N 1
ATOM 645 C CA . ARG A 1 85 ? 26.473 10.119 18.507 1.00 54.47 85 ARG A CA 1
ATOM 646 C C . ARG A 1 85 ? 27.908 10.275 18.037 1.00 54.47 85 ARG A C 1
ATOM 648 O O . ARG A 1 85 ? 28.195 9.780 16.925 1.00 54.47 85 ARG A O 1
#

Sequence (85 aa):
MPGKLRLSSWYNFFILVFDTSIEEVAREEGIHNPARSYEPLGFTLGGEGMIKGFDSAVQGMAVGEEKTVQLSPEQAGFQPPMAGR

Radius of gyration: 18.11 Å; chains: 1; bounding box: 42×58×35 Å

Foldseek 3Di:
DDDPPPPPDPDVPDPQDPDALDQVVCVVNVNHDPVDNSDPDDDDQVDPDDQQLVSVVCPPDDVPDDDDDDDDCNSVVHDDPDPDD

pLDDT: mean 83.07, std 16.83, range [40.5, 97.19]

Secondary structure (DSSP, 8-state):
-----------S--------S-HHHHHHTT---TTS--------TTSBTB-HHHHHHHTTPPTT--------TTTTT-PPPPPP-